Protein AF-A0A6L2PWF0-F1 (afdb_monomer)

Solvent-accessible surface area (backbone atoms only — not comparab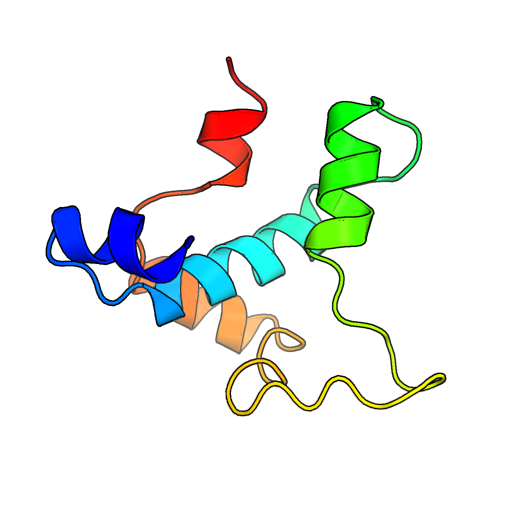le to full-atom values): 5253 Å² total; per-residue (Å²): 115,72,59,62,62,36,47,74,73,79,40,74,32,65,38,35,52,49,31,37,36,34,47,33,72,75,72,45,52,82,86,77,41,75,68,42,36,54,49,36,66,72,40,54,81,81,85,86,80,73,79,86,82,77,53,86,91,65,79,59,55,80,40,70,69,49,35,60,57,27,47,75,72,23,94,67,58,63,62,60,59,69,70,71,108

Organism: Coptotermes formosanus (NCBI:txid36987)

Secondary structure (DSSP, 8-state):
-HHHHHHTTTS-HHHHHHHHHHHHHHH--TTS-HHHHHHHHHHPPP-SSSS----TT-SGGG-HHHHHHHHTT----HHHHHH--

InterPro domains:
  IPR006631 Protein of unknown function DM4/12 [PF07841] (3-62)
  IPR006631 Protein of unknown function DM4/12 [SM00718] (2-81)

Radius of gyration: 12.96 Å; Cα contacts (8 Å, |Δi|>4): 74; chains: 1; bounding box: 30×25×35 Å

Mean predicted aligned error: 9.12 Å

Structure (mmCIF, N/CA/C/O backbone):
data_AF-A0A6L2PWF0-F1
#
_entry.id   AF-A0A6L2PWF0-F1
#
loop_
_atom_site.group_PDB
_atom_site.id
_atom_site.type_symbol
_atom_site.label_atom_id
_atom_site.label_alt_id
_atom_site.label_comp_id
_atom_site.label_asym_id
_atom_site.label_entity_id
_atom_site.label_seq_id
_atom_site.pdbx_PDB_ins_code
_atom_site.Cartn_x
_atom_site.Cartn_y
_atom_site.Cartn_z
_atom_site.occupancy
_atom_site.B_iso_or_equiv
_atom_site.auth_seq_id
_atom_site.auth_comp_id
_atom_site.auth_asym_id
_atom_site.auth_atom_id
_atom_site.pdbx_PDB_model_num
ATOM 1 N N . TYR A 1 1 ? 0.018 -15.895 -9.208 1.00 44.62 1 TYR A N 1
ATOM 2 C CA . TYR A 1 1 ? -1.286 -15.451 -9.750 1.00 44.62 1 TYR A CA 1
ATOM 3 C C . TYR A 1 1 ? -1.376 -13.932 -9.940 1.00 44.62 1 TYR A C 1
ATOM 5 O O . TYR A 1 1 ? -1.684 -13.521 -11.049 1.00 44.62 1 TYR A O 1
ATOM 13 N N . ILE A 1 2 ? -1.019 -13.093 -8.953 1.00 49.75 2 ILE A N 1
ATOM 14 C CA . ILE A 1 2 ? -1.009 -11.610 -9.077 1.00 49.75 2 ILE A CA 1
ATOM 15 C C . ILE A 1 2 ? -0.117 -11.092 -10.225 1.00 49.75 2 ILE A C 1
ATOM 17 O O . ILE A 1 2 ? -0.508 -10.195 -10.967 1.00 49.75 2 ILE A O 1
ATOM 21 N N . GLN A 1 3 ? 1.040 -11.720 -10.447 1.00 42.78 3 GLN A N 1
ATOM 22 C CA . GLN A 1 3 ? 2.006 -11.296 -11.469 1.00 42.78 3 GLN A CA 1
ATOM 23 C C . GLN A 1 3 ? 1.480 -11.392 -12.919 1.00 42.78 3 GLN A C 1
ATOM 25 O O . GLN A 1 3 ? 1.886 -10.603 -13.766 1.00 42.78 3 GLN A O 1
ATOM 30 N N . CYS A 1 4 ? 0.525 -12.289 -13.210 1.00 52.56 4 CYS A N 1
ATOM 31 C CA . CYS A 1 4 ? -0.082 -12.413 -14.545 1.00 52.56 4 CYS A CA 1
ATOM 32 C C . CYS A 1 4 ? -1.167 -11.364 -14.824 1.00 52.56 4 CYS A C 1
ATOM 34 O O . CYS A 1 4 ? -1.391 -11.024 -15.985 1.00 52.56 4 CYS A O 1
ATOM 36 N N . PHE A 1 5 ? -1.849 -10.862 -13.790 1.00 52.59 5 PHE A N 1
ATOM 37 C CA . PHE A 1 5 ? -2.897 -9.853 -13.963 1.00 52.59 5 PHE A CA 1
ATOM 38 C C . PHE A 1 5 ? -2.292 -8.509 -14.385 1.00 52.59 5 PHE A C 1
ATOM 40 O O . PHE A 1 5 ? -2.762 -7.896 -15.338 1.00 52.59 5 PHE A O 1
ATOM 47 N N . VAL A 1 6 ? -1.182 -8.103 -13.757 1.00 52.91 6 VAL A N 1
ATOM 48 C CA . VAL A 1 6 ? -0.521 -6.820 -14.051 1.00 52.91 6 VAL A CA 1
ATOM 49 C C . VAL A 1 6 ? 0.231 -6.844 -15.391 1.00 52.91 6 VAL A C 1
ATOM 51 O O . VAL A 1 6 ? 0.165 -5.877 -16.151 1.00 52.91 6 VAL A O 1
ATOM 54 N N . ALA A 1 7 ? 0.828 -7.986 -15.760 1.00 52.09 7 ALA A N 1
ATOM 55 C CA . ALA A 1 7 ? 1.462 -8.173 -17.069 1.00 52.09 7 ALA A CA 1
ATOM 56 C C . ALA A 1 7 ? 0.480 -7.994 -18.246 1.00 52.09 7 ALA A C 1
ATOM 58 O O . ALA A 1 7 ? 0.876 -7.561 -19.329 1.00 52.09 7 ALA A O 1
ATOM 59 N N . ARG A 1 8 ? -0.816 -8.271 -18.036 1.00 48.56 8 ARG A N 1
ATOM 60 C CA . ARG A 1 8 ? -1.868 -8.121 -19.056 1.00 48.56 8 ARG A CA 1
ATOM 61 C C . ARG A 1 8 ? -2.153 -6.657 -19.429 1.00 48.56 8 ARG A C 1
ATOM 63 O O . ARG A 1 8 ? -2.746 -6.418 -20.475 1.00 48.56 8 ARG A O 1
ATOM 70 N N . TYR A 1 9 ? -1.687 -5.701 -18.620 1.00 54.50 9 TYR A N 1
ATOM 71 C CA . TYR A 1 9 ? -1.778 -4.258 -18.868 1.00 54.50 9 TYR A CA 1
ATOM 72 C C . TYR A 1 9 ? -0.455 -3.633 -19.353 1.00 54.50 9 TYR A C 1
ATOM 74 O O . TYR A 1 9 ? -0.365 -2.413 -19.462 1.00 54.50 9 TYR A O 1
ATOM 82 N N . GLY A 1 10 ? 0.580 -4.436 -19.645 1.00 53.34 10 GLY A N 1
ATOM 83 C CA . GLY A 1 10 ? 1.886 -3.930 -20.093 1.00 53.34 10 GLY A CA 1
ATOM 84 C C . GLY A 1 10 ? 2.704 -3.237 -18.996 1.00 53.34 10 GLY A C 1
ATOM 85 O O . GLY A 1 10 ? 3.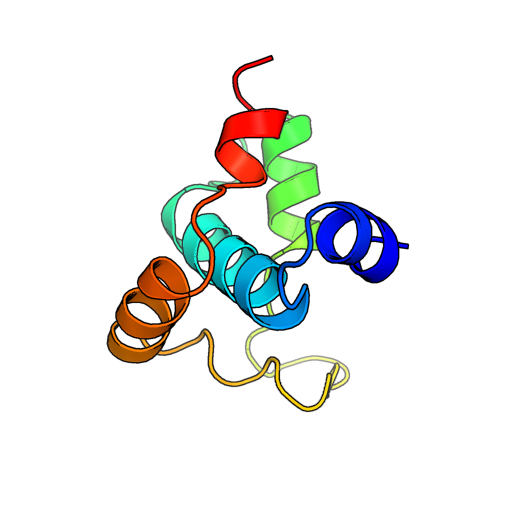618 -2.475 -19.302 1.00 53.34 10 GLY A O 1
ATOM 86 N N . VAL A 1 11 ? 2.373 -3.487 -17.725 1.00 55.72 11 VAL A N 1
ATOM 87 C CA . VAL A 1 11 ? 3.043 -2.907 -16.556 1.00 55.72 11 VAL A CA 1
ATOM 88 C C . VAL A 1 11 ? 3.865 -3.997 -15.872 1.00 55.72 11 VAL A C 1
ATOM 90 O O . VAL A 1 11 ? 3.403 -5.131 -15.726 1.00 55.72 11 VAL A O 1
ATOM 93 N N . ASP A 1 12 ? 5.083 -3.664 -15.444 1.00 67.56 12 ASP A N 1
ATOM 94 C CA . ASP A 1 12 ? 5.851 -4.540 -14.563 1.00 67.56 12 ASP A CA 1
ATOM 95 C C . ASP A 1 12 ? 5.060 -4.729 -13.256 1.00 67.56 12 ASP A C 1
ATOM 97 O O . ASP A 1 12 ? 4.748 -3.770 -12.544 1.00 67.56 12 ASP A O 1
ATOM 101 N N . GLY A 1 13 ? 4.665 -5.972 -12.975 1.00 72.44 13 GLY A N 1
ATOM 102 C CA . GLY A 1 13 ? 3.826 -6.302 -11.827 1.00 72.44 13 GLY A CA 1
ATOM 103 C C . GLY A 1 13 ? 4.506 -6.041 -10.493 1.00 72.44 13 GLY A C 1
ATOM 104 O O . GLY A 1 13 ? 3.830 -5.739 -9.508 1.00 72.44 13 GLY A O 1
ATOM 105 N N . HIS A 1 14 ? 5.835 -6.106 -10.473 1.00 79.69 14 HIS A N 1
ATOM 106 C CA . HIS A 1 14 ? 6.629 -5.965 -9.265 1.00 79.69 14 HIS A CA 1
ATOM 107 C C . HIS A 1 14 ? 6.449 -4.579 -8.600 1.00 79.69 14 HIS A C 1
ATOM 109 O O . HIS A 1 14 ? 6.033 -4.538 -7.439 1.00 79.69 14 HIS A O 1
ATOM 115 N N . PRO A 1 15 ? 6.600 -3.437 -9.310 1.00 83.44 15 PRO A N 1
ATOM 116 C CA . PRO A 1 15 ? 6.242 -2.116 -8.789 1.00 83.44 15 PRO A CA 1
ATOM 117 C C . PRO A 1 15 ? 4.825 -1.999 -8.211 1.00 83.44 15 PRO A C 1
ATOM 119 O O . PRO A 1 15 ? 4.626 -1.293 -7.227 1.00 83.44 15 PRO A O 1
ATOM 122 N N . CYS A 1 16 ? 3.829 -2.668 -8.796 1.00 84.38 16 CYS A N 1
ATOM 123 C CA . CYS A 1 16 ? 2.449 -2.588 -8.309 1.00 84.38 16 CYS A CA 1
ATOM 124 C C . CYS A 1 16 ? 2.222 -3.385 -7.021 1.00 84.38 16 CYS A C 1
ATOM 126 O O . CYS A 1 16 ? 1.478 -2.939 -6.145 1.00 84.38 16 CYS A O 1
ATOM 128 N N . VAL A 1 17 ? 2.896 -4.526 -6.864 1.00 84.50 17 VAL A N 1
ATOM 129 C CA . VAL A 1 17 ? 2.893 -5.258 -5.591 1.00 84.50 17 VAL A CA 1
ATOM 130 C C . VAL A 1 17 ? 3.589 -4.425 -4.515 1.00 84.50 17 VAL A C 1
ATOM 132 O O . VAL A 1 17 ? 3.014 -4.214 -3.453 1.00 84.50 17 VAL A O 1
ATOM 135 N N . LEU A 1 18 ? 4.762 -3.858 -4.810 1.00 86.12 18 LEU A N 1
ATOM 136 C CA . LEU A 1 18 ? 5.475 -2.978 -3.878 1.00 86.12 18 LEU A CA 1
ATOM 137 C C . LEU A 1 18 ? 4.645 -1.745 -3.481 1.00 86.12 18 LEU A C 1
ATOM 139 O O . LEU A 1 18 ? 4.601 -1.390 -2.305 1.00 86.12 18 LEU A O 1
ATOM 143 N N . ARG A 1 19 ? 3.935 -1.123 -4.435 1.00 88.19 19 ARG A N 1
ATOM 144 C CA . ARG A 1 19 ? 2.991 -0.030 -4.153 1.00 88.19 19 ARG A CA 1
ATOM 145 C C . ARG A 1 19 ? 1.885 -0.488 -3.200 1.00 88.19 19 ARG A C 1
ATOM 147 O O . ARG A 1 19 ? 1.585 0.221 -2.247 1.00 88.19 19 ARG A O 1
ATOM 154 N N . THR A 1 20 ? 1.320 -1.672 -3.428 1.00 88.44 20 THR A N 1
ATOM 155 C CA . THR A 1 20 ? 0.267 -2.242 -2.570 1.00 88.44 20 THR A CA 1
ATOM 156 C C . THR A 1 20 ? 0.767 -2.459 -1.142 1.00 88.44 20 THR A C 1
ATOM 158 O O . THR A 1 20 ? 0.054 -2.131 -0.201 1.00 88.44 20 THR A O 1
ATOM 161 N N . LEU A 1 21 ? 1.999 -2.947 -0.966 1.00 87.62 21 LEU A N 1
ATOM 16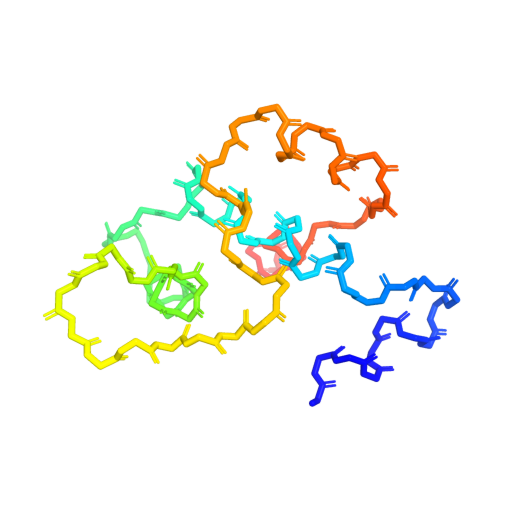2 C CA . LEU A 1 21 ? 2.610 -3.125 0.358 1.00 87.62 21 LEU A CA 1
ATOM 163 C C . LEU A 1 21 ? 2.790 -1.782 1.086 1.00 87.62 21 LEU A C 1
ATOM 165 O O . LEU A 1 21 ? 2.465 -1.665 2.266 1.00 87.62 21 LEU A O 1
ATOM 169 N N . CYS A 1 22 ? 3.240 -0.749 0.370 1.00 88.81 22 CYS A N 1
ATOM 170 C CA . CYS A 1 22 ? 3.332 0.609 0.906 1.00 88.81 22 CYS A CA 1
ATOM 171 C C . CYS A 1 22 ? 1.963 1.164 1.330 1.00 88.81 22 CYS A C 1
ATOM 173 O O . CYS A 1 22 ? 1.808 1.662 2.442 1.00 88.81 22 CYS A O 1
ATOM 175 N N . GLU A 1 23 ? 0.952 1.042 0.468 1.00 89.44 23 GLU A N 1
ATOM 176 C CA . GLU A 1 23 ? -0.404 1.516 0.762 1.00 89.44 23 GLU A CA 1
ATOM 177 C C . GLU A 1 23 ? -1.051 0.729 1.910 1.00 89.44 23 GLU A C 1
ATOM 179 O O . GLU A 1 23 ? -1.772 1.308 2.721 1.00 89.44 23 GLU A O 1
ATOM 184 N N . ALA A 1 24 ? -0.780 -0.575 2.014 1.00 88.69 24 ALA A N 1
ATOM 185 C CA . ALA A 1 24 ? -1.299 -1.435 3.071 1.00 88.69 24 ALA A CA 1
ATOM 186 C C . ALA A 1 24 ? -0.822 -0.979 4.451 1.00 88.69 24 ALA A C 1
ATOM 188 O O . ALA A 1 24 ? -1.639 -0.856 5.365 1.00 88.69 24 ALA A O 1
ATOM 189 N N . LYS A 1 25 ? 0.471 -0.651 4.570 1.00 83.44 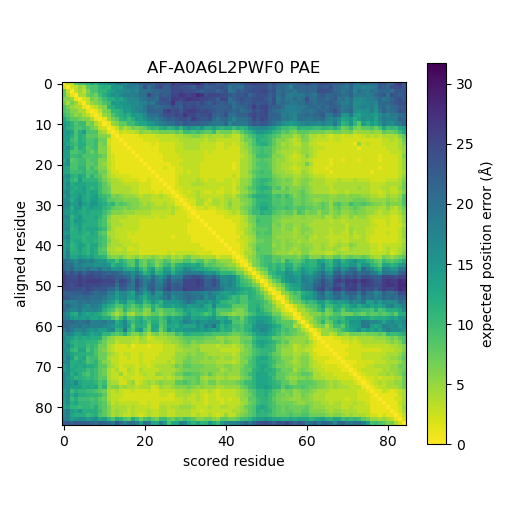25 LYS A N 1
ATOM 190 C CA . LYS A 1 25 ? 1.083 -0.132 5.801 1.00 83.44 25 LYS A CA 1
ATOM 191 C C . LYS A 1 25 ? 0.415 1.158 6.292 1.00 83.44 25 LYS A C 1
ATOM 193 O O . LYS A 1 25 ? 0.299 1.364 7.496 1.00 83.44 25 LYS A O 1
ATOM 198 N N . GLU A 1 26 ? -0.023 2.022 5.379 1.00 83.38 26 GLU A N 1
ATOM 199 C CA . GLU A 1 26 ? -0.629 3.313 5.727 1.00 83.38 26 GLU A CA 1
ATOM 200 C C . GLU A 1 26 ? -2.152 3.244 5.920 1.00 83.38 26 GLU A C 1
ATOM 202 O O . GLU A 1 26 ? -2.705 3.925 6.790 1.00 83.38 26 GLU A O 1
ATOM 207 N N . ARG A 1 27 ? -2.851 2.457 5.093 1.00 87.44 27 ARG A N 1
ATOM 208 C CA . ARG A 1 27 ? -4.317 2.510 4.972 1.00 87.44 27 ARG A CA 1
ATOM 209 C C . ARG A 1 27 ? -5.045 1.415 5.734 1.00 87.44 27 ARG A C 1
ATOM 211 O O . ARG A 1 27 ? -6.174 1.653 6.164 1.00 87.44 27 ARG A O 1
ATOM 218 N N . LEU A 1 28 ? -4.448 0.233 5.881 1.00 87.50 28 LEU A N 1
ATOM 219 C CA . LEU A 1 28 ? -5.121 -0.905 6.499 1.00 87.50 28 LEU A CA 1
ATOM 220 C C . LEU A 1 28 ? -4.915 -0.866 8.008 1.00 87.50 28 LEU A C 1
ATOM 222 O O . LEU A 1 28 ? -3.794 -0.978 8.502 1.00 87.50 28 LEU A O 1
ATOM 226 N N . LYS A 1 29 ? -6.020 -0.714 8.738 1.00 83.50 29 LYS A N 1
ATOM 227 C CA . LYS A 1 29 ? -6.049 -0.770 10.198 1.00 83.50 29 LYS A CA 1
ATOM 228 C C . LYS A 1 29 ? -6.873 -1.978 10.632 1.00 83.50 29 LYS A C 1
ATOM 230 O O . LYS A 1 29 ? -7.976 -2.143 10.107 1.00 83.50 29 LYS A O 1
ATOM 235 N N . PRO A 1 30 ? -6.380 -2.776 11.591 1.00 83.19 30 PRO A N 1
ATOM 236 C CA . PRO A 1 30 ? -7.134 -3.911 12.094 1.00 83.19 30 PRO A CA 1
ATOM 237 C C . PRO A 1 30 ? -8.461 -3.462 12.724 1.00 83.19 30 PRO A C 1
ATOM 239 O O . PRO A 1 30 ? -8.531 -2.415 13.375 1.00 83.19 30 PRO A O 1
ATOM 242 N N . GLY A 1 31 ? -9.505 -4.267 12.548 1.00 83.44 31 GLY A N 1
ATOM 243 C CA . GLY A 1 31 ? -10.815 -4.122 13.178 1.00 83.44 31 GLY A CA 1
ATOM 244 C C . GLY A 1 31 ? -11.792 -3.185 12.467 1.00 83.44 31 GLY A C 1
ATOM 245 O O . GLY A 1 31 ? -12.852 -2.899 13.023 1.00 83.44 31 GLY A O 1
ATOM 246 N N . LYS A 1 32 ? -11.474 -2.691 11.263 1.00 86.88 32 LYS A N 1
ATOM 247 C CA . LYS A 1 32 ? -12.392 -1.823 10.505 1.00 86.88 32 LYS A CA 1
ATOM 248 C C . LYS A 1 32 ? -13.405 -2.618 9.672 1.00 86.88 32 LYS A C 1
ATOM 250 O O . LYS A 1 32 ? -14.579 -2.258 9.632 1.00 86.88 32 LYS A O 1
ATOM 255 N N . SER A 1 33 ? -12.977 -3.715 9.052 1.00 89.81 33 SER A N 1
ATOM 256 C CA . SER A 1 33 ? -13.845 -4.669 8.358 1.00 89.81 33 SER A CA 1
ATOM 257 C C . SER A 1 33 ? -13.118 -5.999 8.161 1.00 89.81 33 SER A C 1
ATOM 259 O O . SER A 1 33 ? -11.891 -6.035 8.128 1.00 89.81 33 SER A O 1
ATOM 261 N N . LEU A 1 34 ? -13.868 -7.090 7.961 1.00 90.50 34 LEU A N 1
ATOM 262 C CA . LEU A 1 34 ? -13.276 -8.399 7.662 1.00 90.50 34 LEU A CA 1
ATOM 263 C C . LEU A 1 34 ? -12.375 -8.345 6.417 1.00 90.50 34 LEU A C 1
ATOM 265 O O . LEU A 1 34 ? -11.320 -8.968 6.389 1.00 90.50 34 LEU A O 1
ATOM 269 N N . VAL A 1 35 ? -12.787 -7.590 5.394 1.00 90.38 35 VAL A N 1
ATOM 270 C CA . VAL A 1 35 ? -12.005 -7.421 4.163 1.00 90.38 35 VAL A CA 1
ATOM 271 C C . VAL A 1 35 ? -10.698 -6.690 4.457 1.00 90.38 35 VAL A C 1
ATOM 273 O O . VAL A 1 35 ? -9.639 -7.160 4.051 1.00 90.38 35 VAL A O 1
ATOM 276 N N . GLU A 1 36 ? -10.737 -5.587 5.206 1.00 90.00 36 GLU A N 1
ATOM 277 C CA . GLU A 1 36 ? -9.520 -4.862 5.590 1.00 90.00 36 GLU A CA 1
ATOM 278 C C . GLU A 1 36 ? -8.593 -5.703 6.467 1.00 90.00 36 GLU A C 1
ATOM 280 O O . GLU A 1 36 ? -7.384 -5.648 6.266 1.00 90.00 36 GLU A O 1
ATOM 285 N N . ASP A 1 37 ? -9.133 -6.527 7.367 1.00 89.38 37 ASP A N 1
ATOM 286 C CA . ASP A 1 37 ? -8.345 -7.428 8.213 1.00 89.38 37 ASP A CA 1
ATOM 287 C C . ASP A 1 37 ? -7.641 -8.512 7.385 1.00 89.38 37 ASP A C 1
ATOM 289 O O . ASP A 1 37 ? -6.449 -8.766 7.570 1.00 89.38 37 ASP A O 1
ATOM 293 N N . ILE A 1 38 ? -8.345 -9.111 6.416 1.00 89.88 38 ILE A N 1
ATOM 294 C CA . ILE A 1 38 ? -7.759 -10.083 5.482 1.00 89.88 38 ILE A CA 1
ATOM 295 C C . ILE A 1 38 ? -6.640 -9.428 4.670 1.00 89.88 38 ILE A C 1
ATOM 297 O O . ILE A 1 38 ? -5.547 -9.990 4.549 1.00 89.88 38 ILE A O 1
ATOM 301 N N . LEU A 1 39 ? -6.889 -8.238 4.121 1.00 89.50 39 LEU A N 1
ATOM 302 C CA . LEU A 1 39 ? -5.899 -7.510 3.331 1.00 89.50 39 LEU A CA 1
ATOM 303 C C . LEU A 1 39 ? -4.702 -7.095 4.193 1.00 89.50 39 LEU A C 1
ATOM 305 O O . LEU A 1 39 ? -3.568 -7.188 3.729 1.00 89.50 39 LEU A O 1
ATOM 309 N N . HIS A 1 40 ? -4.934 -6.689 5.445 1.00 87.62 40 HIS A N 1
ATOM 310 C CA . HIS A 1 40 ? -3.881 -6.299 6.377 1.00 87.62 40 HIS A CA 1
ATOM 311 C C . HIS A 1 40 ? -2.938 -7.474 6.618 1.00 87.62 40 HIS A C 1
ATOM 313 O O . HIS A 1 40 ? -1.734 -7.338 6.432 1.00 87.62 40 HIS A O 1
ATOM 319 N N . VAL A 1 41 ? -3.473 -8.656 6.931 1.00 86.31 41 VAL A N 1
ATOM 320 C CA . VAL A 1 41 ? -2.656 -9.861 7.141 1.00 86.31 41 VAL A CA 1
ATOM 321 C C . VAL A 1 41 ? -1.948 -10.299 5.854 1.00 86.31 41 VAL A C 1
ATOM 323 O O . VAL A 1 41 ? -0.801 -10.728 5.904 1.00 86.31 41 VAL A O 1
ATOM 326 N N . THR A 1 42 ? -2.597 -10.160 4.696 1.00 86.12 42 THR A N 1
ATOM 327 C CA . THR A 1 42 ? -2.031 -10.582 3.402 1.00 86.12 42 THR A CA 1
ATOM 328 C C . THR A 1 42 ? -0.875 -9.689 2.938 1.00 86.12 42 THR A C 1
ATOM 330 O O . THR A 1 42 ? 0.071 -10.182 2.328 1.00 86.12 42 THR A O 1
ATOM 333 N N . PHE A 1 43 ? -0.950 -8.382 3.205 1.00 85.12 43 PHE A N 1
ATOM 334 C CA . PHE A 1 43 ? -0.006 -7.380 2.696 1.00 85.12 43 PHE A CA 1
ATOM 335 C C . PHE A 1 43 ? 0.908 -6.773 3.769 1.00 85.12 43 PHE A C 1
ATOM 337 O O . PHE A 1 43 ? 1.627 -5.815 3.490 1.00 85.12 43 PHE A O 1
ATOM 344 N N . THR A 1 44 ? 0.916 -7.325 4.981 1.00 77.12 44 THR A N 1
ATOM 345 C CA . THR A 1 44 ? 1.879 -6.935 6.016 1.00 77.12 44 THR A CA 1
ATOM 346 C C . THR A 1 44 ? 3.166 -7.733 5.856 1.00 77.12 44 THR A C 1
ATOM 348 O O . THR A 1 44 ? 3.160 -8.963 5.900 1.00 77.12 44 THR A O 1
ATOM 351 N N . ILE A 1 45 ? 4.286 -7.027 5.699 1.00 66.56 45 ILE A N 1
ATOM 352 C CA . ILE A 1 45 ? 5.614 -7.640 5.771 1.00 66.56 45 ILE A CA 1
ATOM 353 C C . ILE A 1 45 ? 5.931 -7.863 7.258 1.00 66.56 45 ILE A C 1
ATOM 355 O O . ILE A 1 45 ? 5.874 -6.899 8.024 1.00 66.56 45 ILE A O 1
ATOM 359 N N . PRO A 1 46 ? 6.229 -9.098 7.701 1.00 62.34 46 PRO A N 1
ATOM 360 C CA . PRO A 1 46 ? 6.504 -9.362 9.106 1.00 62.34 46 PRO A CA 1
ATOM 361 C C . PRO A 1 46 ? 7.786 -8.648 9.558 1.00 62.34 46 PRO A C 1
ATOM 363 O O . PRO A 1 46 ? 8.863 -8.886 9.012 1.00 62.34 46 PRO A O 1
ATOM 366 N N . ASP A 1 47 ? 7.681 -7.818 10.600 1.00 57.19 47 ASP A N 1
ATOM 367 C CA . ASP A 1 47 ? 8.830 -7.232 11.299 1.00 57.19 47 ASP A CA 1
ATOM 368 C C . ASP A 1 47 ? 9.564 -8.330 12.096 1.00 57.19 47 ASP A C 1
ATOM 370 O O . ASP A 1 47 ? 9.308 -8.589 13.271 1.00 57.19 47 ASP A O 1
ATOM 374 N N . GLY A 1 48 ? 10.460 -9.046 11.419 1.00 54.66 48 GLY A N 1
ATOM 375 C CA . GLY A 1 48 ? 11.694 -9.579 12.001 1.00 54.66 48 GLY A CA 1
ATOM 376 C C . GLY A 1 48 ? 11.637 -10.568 13.176 1.00 54.66 48 GLY A C 1
ATOM 377 O O . GLY A 1 48 ? 12.656 -10.687 13.851 1.00 54.66 48 GLY A O 1
ATOM 378 N N . GLN A 1 49 ? 10.544 -11.294 13.456 1.00 46.88 49 GLN A N 1
ATOM 379 C CA . GLN A 1 49 ? 10.528 -12.251 14.590 1.00 46.88 49 GLN A CA 1
ATOM 380 C C . GLN A 1 49 ? 9.966 -13.659 14.336 1.00 46.88 49 GLN A C 1
ATOM 382 O O . GLN A 1 49 ? 9.871 -14.454 15.267 1.00 46.88 49 GLN A O 1
ATOM 387 N N . GLY A 1 50 ? 9.686 -14.056 13.096 1.00 44.09 50 GLY A N 1
ATOM 388 C CA . GLY A 1 50 ? 9.309 -15.447 12.835 1.00 44.09 50 GLY A CA 1
ATOM 389 C C . GLY A 1 50 ? 9.463 -15.824 11.376 1.00 44.09 50 GLY A C 1
ATOM 390 O O . GLY A 1 50 ? 8.805 -15.226 10.539 1.00 44.09 50 GLY A O 1
ATOM 391 N N . GLY A 1 51 ? 10.336 -16.803 11.105 1.00 45.78 51 GLY A N 1
ATOM 392 C CA . GLY A 1 51 ? 10.484 -17.488 9.816 1.00 45.78 51 GLY A CA 1
ATOM 393 C C . GLY A 1 51 ? 10.586 -16.538 8.631 1.00 45.78 51 GLY A C 1
ATOM 394 O O . GLY A 1 51 ? 9.583 -16.290 7.973 1.00 45.78 51 GLY A O 1
ATOM 395 N N . ALA A 1 52 ? 11.785 -16.004 8.390 1.00 49.38 52 ALA A N 1
ATOM 396 C CA . ALA A 1 52 ? 12.051 -15.007 7.365 1.00 49.38 52 ALA A CA 1
ATOM 397 C C . ALA A 1 52 ? 11.407 -15.397 6.023 1.00 49.38 52 ALA A C 1
ATOM 399 O O . ALA A 1 52 ? 11.885 -16.272 5.301 1.00 49.38 52 ALA A O 1
ATOM 400 N N . PHE A 1 53 ? 10.291 -14.745 5.698 1.00 52.41 53 PHE A N 1
ATOM 401 C CA . PHE A 1 53 ? 9.793 -14.688 4.337 1.00 52.41 53 PHE A CA 1
ATOM 402 C C . PHE A 1 53 ? 10.732 -13.742 3.587 1.00 52.41 53 PHE A C 1
ATOM 404 O O . PHE A 1 53 ? 10.447 -12.561 3.407 1.00 52.41 53 PHE A O 1
ATOM 411 N N . GLU A 1 54 ? 11.912 -14.250 3.231 1.00 55.16 54 GLU A N 1
ATOM 412 C CA . GLU A 1 54 ? 12.872 -13.583 2.354 1.00 55.16 54 GLU A CA 1
ATOM 413 C C . GLU A 1 54 ? 12.339 -13.664 0.924 1.00 55.16 54 GLU A C 1
ATOM 415 O O . GLU A 1 54 ? 12.836 -14.401 0.076 1.00 55.16 54 GLU A O 1
ATOM 420 N N . ALA A 1 55 ? 11.262 -12.934 0.651 1.00 57.88 55 ALA A N 1
ATOM 421 C CA . ALA A 1 55 ? 10.894 -12.665 -0.723 1.00 57.88 55 ALA A CA 1
ATOM 422 C C . ALA A 1 55 ? 11.910 -11.654 -1.262 1.00 57.88 55 ALA A C 1
ATOM 424 O O . ALA A 1 55 ? 11.796 -10.451 -1.013 1.00 57.88 55 ALA A O 1
ATOM 425 N N . GLU A 1 56 ? 12.942 -12.162 -1.941 1.00 59.12 56 GLU A N 1
ATOM 426 C CA . GLU A 1 56 ? 13.945 -11.347 -2.629 1.00 59.12 56 GLU A CA 1
ATOM 427 C C . GLU A 1 56 ? 13.247 -10.229 -3.427 1.00 59.12 56 GLU A C 1
ATOM 429 O O . GLU A 1 56 ? 12.357 -10.491 -4.238 1.00 59.12 56 GLU A O 1
ATOM 434 N N . GLY A 1 57 ? 13.608 -8.971 -3.149 1.00 62.03 57 GLY A N 1
ATOM 435 C CA . GLY A 1 57 ? 13.012 -7.784 -3.781 1.00 62.03 57 GLY A CA 1
ATOM 436 C C . GLY A 1 57 ? 11.845 -7.123 -3.031 1.00 62.03 57 GLY A C 1
ATOM 437 O O . GLY A 1 57 ? 11.404 -6.055 -3.448 1.00 62.03 57 GLY A O 1
ATOM 438 N N . TYR A 1 58 ? 11.374 -7.683 -1.908 1.00 67.00 58 TYR A N 1
ATOM 439 C CA . TYR A 1 58 ? 10.244 -7.142 -1.126 1.00 67.00 58 TYR A CA 1
ATOM 440 C C . TYR A 1 58 ? 10.618 -6.623 0.270 1.00 67.00 58 TYR A C 1
ATOM 442 O O . TYR A 1 58 ? 9.735 -6.280 1.051 1.00 67.00 58 TYR A O 1
ATOM 450 N N . SER A 1 59 ? 11.910 -6.519 0.584 1.00 65.00 59 SER A N 1
ATOM 451 C CA . SER A 1 59 ? 12.420 -5.993 1.865 1.00 65.00 59 SER A CA 1
ATOM 452 C C . SER A 1 59 ? 12.483 -4.456 1.911 1.00 65.00 59 SER A C 1
ATOM 454 O O . SER A 1 59 ? 12.589 -3.850 2.973 1.00 65.00 59 SER A O 1
ATOM 456 N N . GLU A 1 60 ? 12.432 -3.815 0.745 1.00 63.56 60 GLU A N 1
ATOM 457 C CA . GLU A 1 60 ? 12.574 -2.368 0.540 1.00 63.56 60 GLU A CA 1
ATOM 458 C C . GLU A 1 60 ? 11.342 -1.478 0.877 1.00 63.56 60 GLU A C 1
ATOM 460 O O . GLU A 1 60 ? 11.552 -0.303 1.199 1.00 63.56 60 GLU A O 1
ATOM 465 N N . PRO A 1 61 ? 10.075 -1.963 0.895 1.00 59.03 61 PRO A N 1
ATOM 466 C CA . PRO A 1 61 ? 8.878 -1.180 1.255 1.00 59.03 61 PRO A CA 1
ATOM 467 C C . PRO A 1 61 ? 8.842 -0.607 2.679 1.00 59.03 61 PRO A C 1
ATOM 469 O O . PRO A 1 61 ? 7.872 0.049 3.055 1.00 59.03 61 PRO A O 1
ATOM 472 N N . ALA A 1 62 ? 9.868 -0.837 3.500 1.00 64.06 62 ALA A N 1
ATOM 473 C CA . ALA A 1 62 ? 9.964 -0.248 4.831 1.00 64.06 62 ALA A CA 1
ATOM 474 C C . ALA A 1 62 ? 10.186 1.279 4.795 1.00 64.06 62 ALA A C 1
ATOM 476 O O . ALA A 1 62 ? 9.764 1.969 5.729 1.00 64.06 62 ALA A O 1
ATOM 477 N N . SER A 1 63 ? 10.812 1.800 3.728 1.00 76.44 63 SER A N 1
ATOM 478 C CA . SER A 1 63 ? 11.183 3.214 3.580 1.00 76.44 63 SER A CA 1
ATOM 479 C C . SER A 1 63 ? 10.103 4.054 2.888 1.00 76.44 63 SER A C 1
ATOM 481 O O . SER A 1 63 ? 9.621 3.715 1.807 1.00 76.44 63 SER A O 1
ATOM 483 N N . GLU A 1 64 ? 9.785 5.212 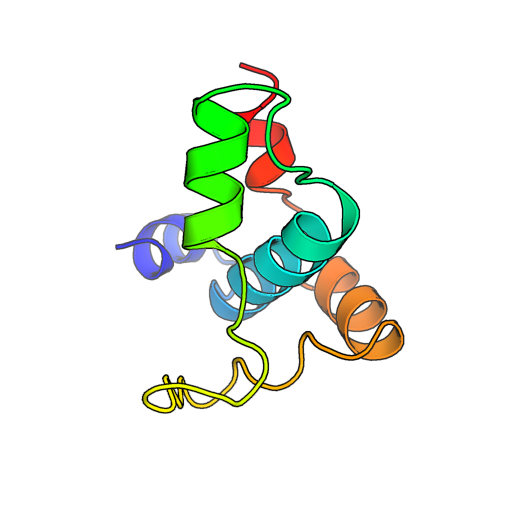3.469 1.00 79.62 64 GLU A N 1
ATOM 484 C CA . GLU A 1 64 ? 8.834 6.176 2.900 1.00 79.62 64 GLU A CA 1
ATOM 485 C C . GLU A 1 64 ? 9.298 6.710 1.531 1.00 79.62 64 GLU A C 1
ATOM 487 O O . GLU A 1 64 ? 8.502 6.844 0.598 1.00 79.62 64 GLU A O 1
ATOM 492 N N . ASP A 1 65 ? 10.601 6.952 1.365 1.00 83.81 65 ASP A N 1
ATOM 493 C CA . ASP A 1 65 ? 11.171 7.425 0.097 1.00 83.81 65 ASP A CA 1
ATOM 494 C C . ASP A 1 65 ? 11.086 6.358 -0.999 1.00 83.81 65 ASP A C 1
ATOM 496 O O . ASP A 1 65 ? 10.796 6.665 -2.163 1.00 83.81 65 ASP A O 1
ATOM 500 N N . PHE A 1 66 ? 11.262 5.088 -0.626 1.00 84.75 66 PHE A N 1
ATOM 501 C CA . PHE A 1 66 ? 11.053 3.973 -1.541 1.00 84.75 66 PHE A CA 1
ATOM 502 C C . PHE A 1 66 ? 9.593 3.919 -1.996 1.00 84.75 66 PHE A C 1
ATOM 504 O O . PHE A 1 66 ? 9.338 3.897 -3.204 1.00 84.75 66 PHE A O 1
ATOM 511 N N . CYS A 1 67 ? 8.643 4.005 -1.062 1.00 85.31 67 CYS A N 1
ATOM 512 C CA . CYS A 1 67 ? 7.212 4.016 -1.361 1.00 85.31 67 CYS A CA 1
ATOM 513 C C . CYS A 1 67 ? 6.811 5.170 -2.292 1.00 85.31 67 CYS A C 1
ATOM 515 O O . CYS A 1 67 ? 6.106 4.950 -3.284 1.00 85.31 67 CYS A O 1
ATOM 517 N N . LYS A 1 68 ? 7.353 6.376 -2.078 1.00 86.62 68 LYS A N 1
ATOM 518 C CA . LYS A 1 68 ? 7.181 7.521 -2.994 1.00 86.62 68 LYS A CA 1
ATOM 519 C C . LYS A 1 68 ? 7.743 7.242 -4.391 1.00 86.62 68 LYS A C 1
ATOM 521 O O . LYS A 1 68 ? 7.152 7.658 -5.389 1.00 86.62 68 LYS A O 1
ATOM 526 N N . SER A 1 69 ? 8.882 6.556 -4.490 1.00 85.94 69 SER A N 1
ATOM 527 C CA . SER A 1 69 ? 9.507 6.215 -5.777 1.00 85.94 69 SER A CA 1
ATOM 528 C C . SER A 1 69 ? 8.724 5.149 -6.556 1.00 85.94 69 SER A C 1
ATOM 530 O O . SER A 1 69 ? 8.638 5.204 -7.784 1.00 85.94 69 SER A O 1
ATOM 532 N N . VAL A 1 70 ? 8.153 4.173 -5.849 1.00 85.25 70 VAL A N 1
ATOM 533 C CA . VAL A 1 70 ? 7.411 3.048 -6.423 1.00 85.25 70 VAL A CA 1
ATOM 534 C C . VAL A 1 70 ? 6.007 3.476 -6.841 1.00 85.25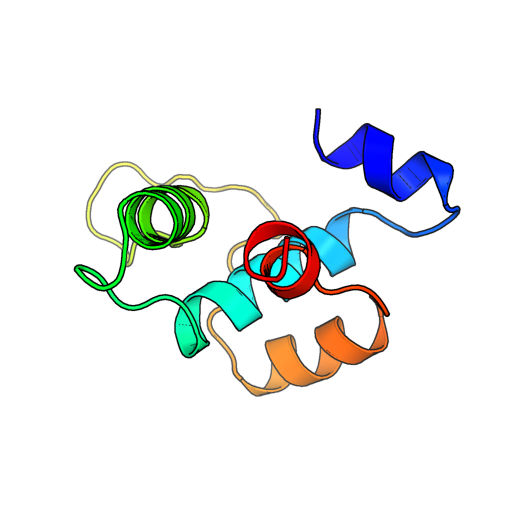 70 VAL A C 1
ATOM 536 O O . VAL A 1 70 ? 5.551 3.079 -7.914 1.00 85.25 70 VAL A O 1
ATOM 539 N N . GLY A 1 71 ? 5.363 4.367 -6.081 1.00 81.81 71 GLY A N 1
ATOM 540 C CA . GLY A 1 71 ? 4.068 4.950 -6.445 1.00 81.81 71 GLY A CA 1
ATOM 541 C C . GLY A 1 71 ? 4.070 5.652 -7.810 1.00 81.81 71 GLY A C 1
ATOM 542 O O . GLY A 1 71 ? 3.056 5.668 -8.496 1.00 81.81 71 GLY A O 1
ATOM 543 N N . LYS A 1 72 ? 5.224 6.164 -8.261 1.00 83.56 72 LYS A N 1
ATOM 544 C CA . LYS A 1 72 ? 5.385 6.755 -9.604 1.00 83.56 72 LYS A CA 1
ATOM 545 C C . LYS A 1 72 ? 5.475 5.715 -10.725 1.00 83.56 72 LYS A C 1
ATOM 547 O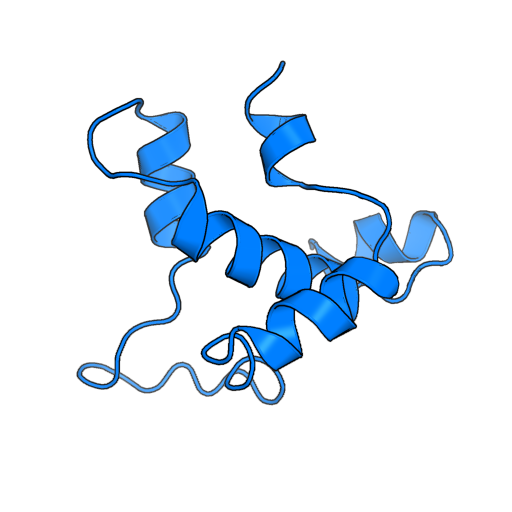 O . LYS A 1 72 ? 5.243 6.052 -11.881 1.00 83.56 72 LYS A O 1
ATOM 552 N N . ARG A 1 73 ? 5.856 4.476 -10.399 1.00 83.94 73 ARG A N 1
ATOM 553 C CA . ARG A 1 73 ? 6.088 3.381 -11.357 1.00 83.94 73 ARG A CA 1
ATOM 554 C C . ARG A 1 73 ? 4.857 2.507 -11.582 1.00 83.94 73 ARG A C 1
ATOM 556 O O . ARG A 1 73 ? 4.758 1.879 -12.628 1.00 83.94 73 ARG A O 1
ATOM 563 N N . CYS A 1 74 ? 3.918 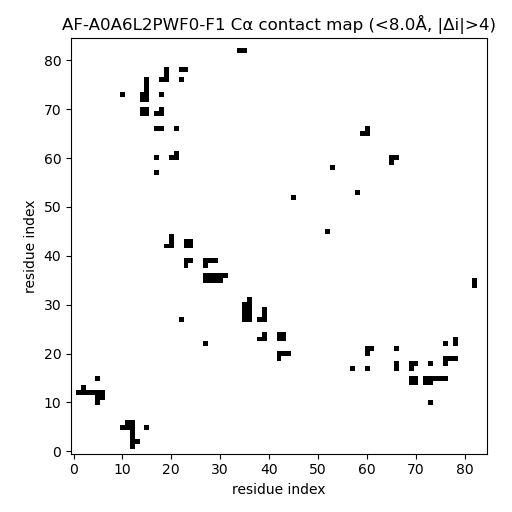2.485 -10.638 1.00 83.94 74 CYS A N 1
ATOM 564 C CA . CYS A 1 74 ? 2.628 1.825 -10.805 1.00 83.94 74 CYS A CA 1
ATOM 565 C C . CYS A 1 74 ? 1.497 2.854 -10.687 1.00 83.94 74 CYS A C 1
ATOM 567 O O . CYS A 1 74 ? 1.368 3.444 -9.619 1.00 83.94 74 CYS A O 1
ATOM 569 N N . PRO A 1 75 ? 0.654 3.065 -11.713 1.00 81.81 75 PRO A N 1
ATOM 570 C CA . PRO A 1 75 ? -0.421 4.058 -11.660 1.00 81.81 75 PRO A CA 1
ATOM 571 C C . PRO A 1 75 ? -1.684 3.573 -10.926 1.00 81.81 75 PRO A C 1
ATOM 573 O O . PRO A 1 75 ? -2.521 4.398 -10.571 1.00 81.81 75 PRO A O 1
ATOM 576 N N . PHE A 1 76 ? -1.807 2.277 -10.626 1.00 81.56 76 PHE A N 1
ATOM 577 C CA . PHE A 1 76 ? -3.008 1.681 -10.028 1.00 81.56 76 PHE A CA 1
ATOM 578 C C . PHE A 1 76 ? -2.820 1.341 -8.542 1.00 81.56 76 PHE A C 1
ATOM 580 O O . PHE A 1 76 ? -1.754 0.867 -8.150 1.00 81.56 76 PHE A O 1
ATOM 587 N N . SER A 1 77 ? -3.867 1.542 -7.736 1.00 85.62 77 SER A N 1
ATOM 588 C CA . SER A 1 77 ? -3.957 1.040 -6.358 1.00 85.62 77 SER A CA 1
ATOM 589 C C . SER A 1 77 ? -4.859 -0.192 -6.319 1.00 85.62 77 SER A C 1
ATOM 591 O O . SER A 1 77 ? -6.041 -0.112 -6.655 1.00 85.62 77 SER A O 1
ATOM 593 N N . LEU A 1 78 ? -4.312 -1.334 -5.892 1.00 84.44 78 LEU A N 1
ATOM 594 C CA . LEU A 1 78 ? -5.115 -2.541 -5.678 1.00 84.44 78 LEU A CA 1
ATOM 595 C C . LEU A 1 78 ? -6.080 -2.359 -4.502 1.00 84.44 78 LEU A C 1
ATOM 597 O O . LEU A 1 78 ? -7.216 -2.816 -4.566 1.00 84.44 78 LEU A O 1
ATOM 601 N N . LEU A 1 79 ? -5.637 -1.689 -3.435 1.00 87.81 79 LEU A N 1
ATOM 602 C CA . LEU A 1 79 ? -6.470 -1.477 -2.254 1.00 87.81 79 LEU A CA 1
ATOM 603 C C . LEU A 1 79 ? -7.658 -0.571 -2.560 1.00 87.81 79 LEU A C 1
ATOM 605 O O . LEU A 1 79 ? -8.750 -0.841 -2.078 1.00 87.81 79 LEU A O 1
ATOM 609 N N . GLU A 1 80 ? -7.468 0.472 -3.370 1.00 87.56 80 GLU A N 1
ATOM 610 C CA . GLU A 1 80 ? -8.569 1.334 -3.805 1.00 87.56 80 GLU A CA 1
ATOM 611 C C . GLU A 1 80 ? -9.583 0.564 -4.647 1.00 87.56 80 GLU A C 1
ATOM 613 O O . GLU A 1 80 ? -10.780 0.698 -4.422 1.00 87.56 80 GLU A O 1
ATOM 618 N N . TYR A 1 81 ? -9.105 -0.285 -5.560 1.00 84.75 81 TYR A N 1
ATOM 619 C CA . TYR A 1 81 ? -9.974 -1.128 -6.373 1.00 84.75 81 TYR A CA 1
ATOM 620 C C . TYR A 1 81 ? -10.800 -2.096 -5.513 1.00 84.75 81 TYR A C 1
ATOM 622 O O . TYR A 1 81 ? -11.996 -2.204 -5.712 1.00 84.75 81 TYR A O 1
ATOM 630 N N . VAL A 1 82 ? -10.186 -2.762 -4.530 1.00 86.06 82 VAL A N 1
ATOM 631 C CA . VAL A 1 82 ? -10.865 -3.779 -3.705 1.00 86.06 82 VAL A CA 1
ATOM 632 C C . VAL A 1 82 ? -11.761 -3.176 -2.614 1.00 86.06 82 VAL A C 1
ATOM 634 O O . VAL A 1 82 ? -12.761 -3.786 -2.251 1.00 86.06 82 VAL A O 1
ATOM 637 N N . LEU A 1 83 ? -11.406 -2.016 -2.050 1.00 85.44 83 LEU A N 1
ATOM 638 C CA . LEU A 1 83 ? -12.135 -1.414 -0.921 1.00 85.44 83 LEU A CA 1
ATOM 639 C C . LEU A 1 83 ? -13.239 -0.432 -1.332 1.00 85.44 83 LEU A C 1
ATOM 641 O O . LEU A 1 83 ? -14.045 -0.068 -0.478 1.00 8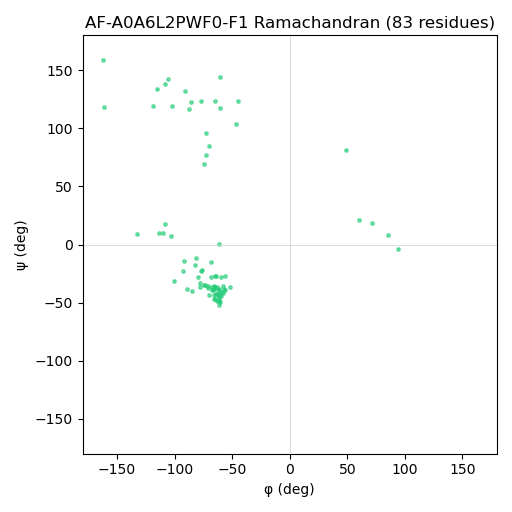5.44 83 LEU A O 1
ATOM 645 N N . ASN A 1 84 ? -13.260 0.016 -2.589 1.00 78.00 84 ASN A N 1
ATOM 646 C CA . ASN A 1 84 ? -14.284 0.922 -3.118 1.00 78.00 84 ASN A CA 1
ATOM 647 C C . ASN A 1 84 ? -15.254 0.228 -4.096 1.00 78.00 84 ASN A C 1
ATOM 649 O O . ASN A 1 84 ? -15.920 0.924 -4.866 1.00 78.00 84 ASN A O 1
ATOM 653 N N . GLU A 1 85 ? -15.321 -1.107 -4.082 1.00 54.03 85 GLU A N 1
ATOM 654 C CA . GLU A 1 85 ? -16.424 -1.854 -4.710 1.00 54.03 85 GLU A CA 1
ATOM 655 C C . GLU A 1 85 ? -17.666 -1.893 -3.805 1.00 54.03 85 GLU A C 1
ATOM 657 O O . GLU A 1 85 ? -17.512 -2.034 -2.568 1.00 54.03 85 GLU A O 1
#

Sequence (85 aa):
YIQCFVARYGVDGHPCVLRTLCEAKERLKPGKSLVEDILHVTFTIPDGQGGAFEAEGYSEPASEDFCKSVGKRCPFSLLEYVLNE

pLDDT: mean 74.23, std 15.26, range [42.78, 90.5]

Foldseek 3Di:
DQQVVQVVVVARSLLQLLLQLLCLVVPQDPPPDPVSNVSNVVSHQDPDDDDDPCPPSNPPSVDPVVSVVSCVRDVDHPCCVVVVD